Protein AF-A0AAN7E4A0-F1 (afdb_monomer_lite)

Organism: Quercus rubra (NCBI:txid3512)

Radius of gyration: 17.62 Å; chains: 1; bounding box: 36×22×59 Å

InterPro domains:
  IPR038005 Virus X resistance protein-like, coiled-coil domain [cd14798] (8-96)
  IPR041118 Disease resistance, N-terminal [PF18052] (10-96)

Sequence (102 aa):
MADVLLSALMSSMMRNLNARALQEFGVAWGLSTELEKLESTLSTIQAVLQDAEEKQWKSEAIRNWLRKLKDGAYDADDVLDEFATEALRRKVERERCKKPSK

Structure (mmCIF, N/CA/C/O backbone):
data_AF-A0AAN7E4A0-F1
#
_entry.id   AF-A0AAN7E4A0-F1
#
loop_
_atom_site.group_PDB
_atom_site.id
_atom_site.type_symbol
_atom_site.label_atom_id
_atom_site.label_alt_id
_atom_site.label_comp_id
_atom_site.label_asym_id
_atom_site.label_entity_id
_atom_site.label_seq_id
_atom_site.pdbx_PDB_ins_code
_atom_site.Cartn_x
_atom_site.Cartn_y
_atom_site.Cartn_z
_atom_site.occupancy
_atom_site.B_iso_or_equiv
_atom_site.auth_seq_id
_atom_site.auth_comp_id
_atom_site.auth_asym_id
_atom_site.auth_atom_id
_atom_site.pdbx_PDB_model_num
ATOM 1 N N . MET A 1 1 ? -11.930 -11.529 15.679 1.00 51.00 1 MET A N 1
ATOM 2 C CA . MET A 1 1 ? -11.884 -11.581 14.212 1.00 51.00 1 MET A CA 1
ATOM 3 C C . MET A 1 1 ? -11.629 -10.177 13.723 1.00 51.00 1 MET A C 1
ATOM 5 O O . MET A 1 1 ? -12.577 -9.483 13.358 1.00 51.00 1 MET A O 1
ATOM 9 N N . ALA A 1 2 ? -10.363 -9.752 13.748 1.00 56.00 2 ALA A N 1
ATOM 10 C CA . ALA A 1 2 ? -9.905 -8.740 12.800 1.00 56.00 2 ALA A 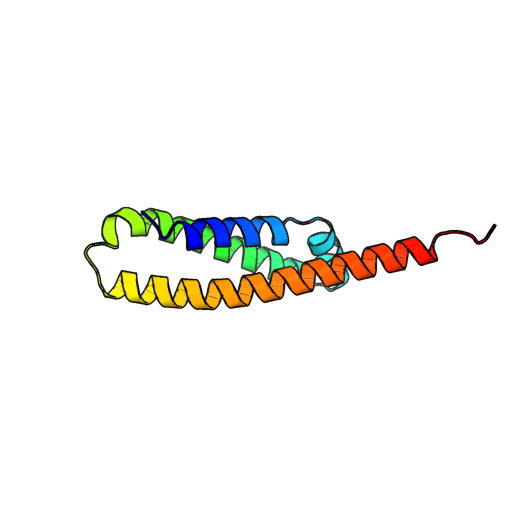CA 1
ATOM 11 C C . ALA A 1 2 ? -10.528 -9.066 11.434 1.00 56.00 2 ALA A C 1
ATOM 13 O O . ALA A 1 2 ? -10.699 -10.246 11.111 1.00 56.00 2 ALA A O 1
ATOM 14 N N . ASP A 1 3 ? -10.984 -8.049 10.703 1.00 71.25 3 ASP A N 1
ATOM 15 C CA . ASP A 1 3 ? -11.674 -8.248 9.429 1.00 71.25 3 ASP A CA 1
ATOM 16 C C . ASP A 1 3 ? -10.761 -9.095 8.524 1.00 71.25 3 ASP A C 1
ATOM 18 O O . ASP A 1 3 ? -9.742 -8.619 8.030 1.00 71.25 3 ASP A O 1
ATOM 22 N N . VAL A 1 4 ? -11.080 -10.391 8.397 1.00 74.25 4 VAL A N 1
ATOM 23 C CA . VAL A 1 4 ? -10.228 -11.393 7.732 1.00 7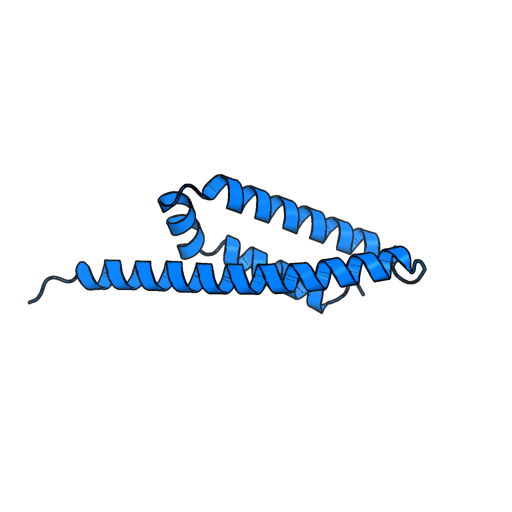4.25 4 VAL A CA 1
ATOM 24 C C . VAL A 1 4 ? -9.945 -10.967 6.294 1.00 74.25 4 VAL A C 1
ATOM 26 O O . VAL A 1 4 ? -8.878 -11.259 5.759 1.00 74.25 4 VAL A O 1
ATOM 29 N N . LEU A 1 5 ? -10.877 -10.220 5.694 1.00 77.88 5 LEU A N 1
ATOM 30 C CA . LEU A 1 5 ? -10.715 -9.648 4.366 1.00 77.88 5 LEU A CA 1
ATOM 31 C C . LEU A 1 5 ? -9.656 -8.547 4.377 1.00 77.88 5 LEU A C 1
ATOM 33 O O . LEU A 1 5 ? -8.800 -8.547 3.504 1.00 77.88 5 LEU A O 1
ATOM 37 N N . LEU A 1 6 ? -9.659 -7.654 5.370 1.00 81.00 6 LEU A N 1
ATOM 38 C CA . LEU A 1 6 ? -8.642 -6.609 5.486 1.00 81.00 6 LEU A CA 1
ATOM 39 C C . LEU A 1 6 ? -7.244 -7.195 5.728 1.00 81.00 6 LEU A C 1
ATOM 41 O O . LEU A 1 6 ? -6.287 -6.757 5.100 1.00 81.00 6 LEU A O 1
ATOM 45 N N . SER A 1 7 ? -7.107 -8.228 6.565 1.00 81.31 7 SER A N 1
ATOM 46 C CA . SER A 1 7 ? -5.820 -8.920 6.747 1.00 81.31 7 SER A CA 1
ATOM 47 C C . SER A 1 7 ? -5.343 -9.637 5.477 1.00 81.31 7 SER A C 1
ATOM 49 O O . SER A 1 7 ? -4.154 -9.591 5.149 1.00 81.31 7 SER A O 1
ATOM 51 N N . ALA A 1 8 ? -6.254 -10.283 4.743 1.00 84.94 8 ALA A N 1
ATOM 52 C CA . ALA A 1 8 ? -5.938 -10.907 3.459 1.00 84.94 8 ALA A CA 1
ATOM 53 C C . ALA A 1 8 ? -5.513 -9.863 2.411 1.00 84.94 8 ALA A C 1
ATOM 55 O O . ALA A 1 8 ? -4.537 -10.081 1.696 1.00 84.94 8 ALA A O 1
ATOM 56 N N . LEU A 1 9 ? -6.189 -8.714 2.380 1.00 86.00 9 LEU A N 1
ATOM 57 C CA . LEU A 1 9 ? -5.890 -7.599 1.485 1.00 86.00 9 LEU A CA 1
ATOM 58 C C . LEU A 1 9 ? -4.512 -6.988 1.780 1.00 86.00 9 LEU A C 1
ATOM 60 O O . LEU A 1 9 ? -3.696 -6.843 0.878 1.00 86.00 9 LEU A O 1
ATOM 64 N N . MET A 1 10 ? -4.191 -6.737 3.054 1.00 86.50 10 MET A N 1
ATOM 65 C CA . MET A 1 10 ? -2.854 -6.274 3.462 1.00 86.50 10 MET A CA 1
ATOM 66 C C . MET A 1 10 ? -1.760 -7.256 3.023 1.00 86.50 10 MET A C 1
ATOM 68 O O . MET A 1 10 ? -0.704 -6.848 2.544 1.00 86.50 10 MET A O 1
ATOM 72 N N . SER A 1 11 ? -2.033 -8.560 3.132 1.00 87.12 11 SER A N 1
ATOM 73 C CA . SER A 1 11 ? -1.112 -9.608 2.678 1.00 87.12 11 SER A CA 1
ATOM 74 C C . SER A 1 11 ? -0.935 -9.612 1.152 1.00 87.12 11 SER A C 1
ATOM 76 O O . SER A 1 11 ? 0.163 -9.900 0.669 1.00 87.12 11 SER A O 1
ATOM 78 N N . SER A 1 12 ? -1.995 -9.297 0.398 1.00 87.94 12 SER A N 1
ATOM 79 C CA . SER A 1 12 ? -1.961 -9.140 -1.063 1.00 87.94 12 SER A CA 1
ATOM 80 C C . SER A 1 12 ? -1.049 -7.982 -1.469 1.00 87.94 12 SER A C 1
ATOM 82 O O . SER A 1 12 ? -0.061 -8.195 -2.175 1.00 87.94 12 SER A O 1
ATOM 84 N N . MET A 1 13 ? -1.280 -6.793 -0.907 1.00 88.19 13 MET A N 1
ATOM 85 C CA . MET A 1 13 ? -0.461 -5.607 -1.175 1.00 88.19 13 MET A CA 1
ATOM 86 C C . MET A 1 13 ? 1.015 -5.822 -0.827 1.00 88.19 13 MET A C 1
ATOM 88 O O . MET A 1 13 ? 1.891 -5.476 -1.616 1.00 88.19 13 MET A O 1
ATOM 92 N N . MET A 1 14 ? 1.308 -6.455 0.315 1.00 87.31 14 MET A N 1
ATOM 93 C CA . MET A 1 14 ? 2.676 -6.825 0.705 1.00 87.31 14 MET A CA 1
ATOM 94 C C . MET A 1 14 ? 3.345 -7.730 -0.338 1.00 87.31 14 MET A C 1
ATOM 96 O O . MET A 1 14 ? 4.508 -7.541 -0.698 1.00 87.31 14 MET A O 1
ATOM 100 N N . ARG A 1 15 ? 2.606 -8.713 -0.866 1.00 89.81 15 ARG A N 1
ATOM 101 C CA . ARG A 1 15 ? 3.110 -9.602 -1.918 1.00 89.81 15 ARG A CA 1
ATOM 102 C C . ARG A 1 15 ? 3.397 -8.836 -3.210 1.00 89.81 15 ARG A C 1
ATOM 104 O O . ARG A 1 15 ? 4.421 -9.108 -3.837 1.00 89.81 15 ARG A O 1
ATOM 111 N N . ASN A 1 16 ? 2.532 -7.896 -3.584 1.00 87.31 16 ASN A N 1
ATOM 112 C CA . ASN A 1 16 ? 2.715 -7.052 -4.764 1.00 87.31 16 ASN A CA 1
ATOM 113 C C . ASN A 1 16 ? 3.912 -6.111 -4.623 1.00 87.31 16 ASN A C 1
ATOM 115 O O . ASN A 1 16 ? 4.746 -6.047 -5.525 1.00 87.31 16 ASN A O 1
ATOM 119 N N . LEU A 1 17 ? 4.067 -5.454 -3.472 1.00 87.31 17 LEU A N 1
ATOM 120 C CA . LEU A 1 17 ? 5.229 -4.609 -3.178 1.00 87.31 17 LEU A CA 1
ATOM 121 C C . LEU A 1 17 ? 6.543 -5.385 -3.250 1.00 87.31 17 LEU A C 1
ATOM 123 O O . LEU A 1 17 ? 7.540 -4.897 -3.781 1.00 87.31 17 LEU A O 1
ATOM 127 N N . ASN A 1 18 ? 6.526 -6.631 -2.781 1.00 86.19 18 ASN A N 1
ATOM 128 C CA . ASN A 1 18 ? 7.694 -7.498 -2.819 1.00 86.19 18 ASN A CA 1
ATOM 129 C C . ASN A 1 18 ? 7.877 -8.217 -4.173 1.00 86.19 18 ASN A C 1
ATOM 131 O O . ASN A 1 18 ? 8.796 -9.027 -4.345 1.00 86.19 18 ASN A O 1
ATOM 135 N N . ALA A 1 19 ? 7.018 -7.946 -5.162 1.00 88.38 19 ALA A N 1
ATOM 136 C CA . ALA A 1 19 ? 7.160 -8.512 -6.491 1.00 88.38 19 ALA A CA 1
ATOM 137 C C . ALA A 1 19 ? 8.412 -7.947 -7.170 1.00 88.38 19 ALA A C 1
ATOM 139 O O . ALA A 1 19 ? 8.597 -6.738 -7.307 1.00 88.38 19 ALA A O 1
A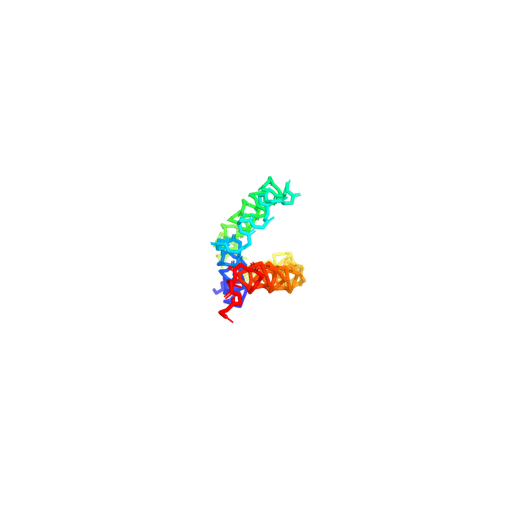TOM 140 N N . ARG A 1 20 ? 9.263 -8.841 -7.687 1.00 84.00 20 ARG A N 1
ATOM 141 C CA . ARG A 1 20 ? 10.531 -8.461 -8.336 1.00 84.00 20 ARG A CA 1
ATOM 142 C C . ARG A 1 20 ? 10.351 -7.458 -9.471 1.00 84.00 20 ARG A C 1
ATOM 144 O O . ARG A 1 20 ? 11.173 -6.567 -9.628 1.00 84.00 20 ARG A O 1
ATOM 151 N N . ALA A 1 21 ? 9.292 -7.612 -10.267 1.00 81.62 21 ALA A N 1
ATOM 152 C CA . ALA A 1 21 ? 9.004 -6.690 -11.360 1.00 81.62 21 ALA A CA 1
ATOM 153 C C . ALA A 1 21 ? 8.743 -5.272 -10.840 1.00 81.62 21 ALA A C 1
ATOM 155 O O . ALA A 1 21 ? 9.257 -4.318 -11.412 1.00 81.62 21 ALA A O 1
ATOM 156 N N . LEU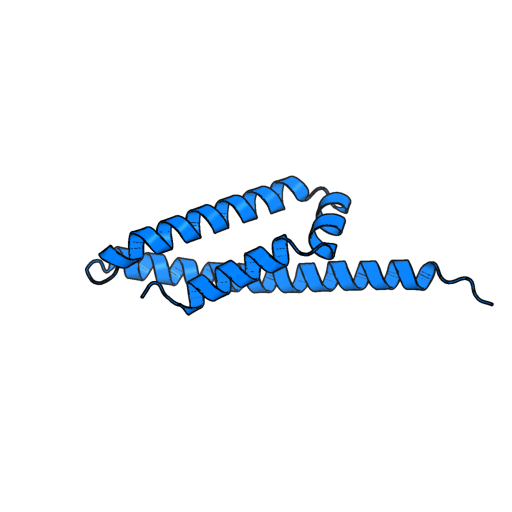 A 1 22 ? 8.006 -5.154 -9.736 1.00 83.69 22 LEU A N 1
ATOM 157 C CA . LEU A 1 22 ? 7.646 -3.886 -9.121 1.00 83.69 22 LEU A CA 1
ATOM 158 C C . LEU A 1 22 ? 8.849 -3.238 -8.427 1.00 83.69 22 LEU A C 1
ATOM 160 O O . LEU A 1 22 ? 9.068 -2.047 -8.609 1.00 83.69 22 LEU A O 1
ATOM 164 N N . GLN A 1 23 ? 9.697 -4.018 -7.750 1.00 87.81 23 GLN A N 1
ATOM 165 C CA . GLN A 1 23 ? 10.955 -3.517 -7.186 1.00 87.81 23 GLN A CA 1
ATOM 166 C C . GLN A 1 23 ? 11.939 -3.027 -8.258 1.00 87.81 23 GLN A C 1
ATOM 168 O O . GLN A 1 23 ? 12.439 -1.907 -8.176 1.00 87.81 23 GLN A O 1
ATOM 173 N N . GLU A 1 24 ? 12.202 -3.832 -9.294 1.00 84.44 24 GLU A N 1
ATOM 174 C CA . GLU A 1 24 ? 13.088 -3.440 -10.401 1.00 84.44 24 GLU A CA 1
ATOM 175 C C . GLU A 1 24 ? 12.576 -2.176 -11.104 1.00 84.44 24 GLU A C 1
ATOM 177 O O . GLU A 1 24 ? 13.350 -1.304 -11.504 1.00 84.44 24 GLU A O 1
ATOM 182 N N . PHE A 1 25 ? 11.258 -2.079 -11.259 1.00 81.81 25 PHE A N 1
ATOM 183 C CA . PHE A 1 25 ? 10.608 -0.952 -11.900 1.00 81.81 25 PHE A CA 1
ATOM 184 C C . PHE A 1 25 ? 10.590 0.296 -11.008 1.00 81.81 25 PHE A C 1
ATOM 186 O O . PHE A 1 25 ? 10.890 1.386 -11.488 1.00 81.81 25 PHE A O 1
ATOM 193 N N . GLY A 1 26 ? 10.328 0.134 -9.711 1.00 84.06 26 GLY A N 1
ATOM 194 C CA . GLY A 1 26 ? 10.398 1.195 -8.711 1.00 84.06 26 GLY A CA 1
ATOM 195 C C . GLY A 1 26 ? 11.787 1.821 -8.647 1.00 84.06 26 GLY A C 1
ATOM 196 O O . GLY A 1 26 ? 11.904 3.042 -8.718 1.00 84.06 26 GLY A O 1
ATOM 197 N N . VAL A 1 27 ? 12.844 1.002 -8.651 1.00 85.50 27 VAL A N 1
ATOM 198 C CA . VAL A 1 27 ? 14.232 1.485 -8.743 1.00 85.50 27 VAL A CA 1
ATOM 199 C C . VAL A 1 27 ? 14.466 2.249 -10.046 1.00 85.50 27 VAL A C 1
ATOM 201 O O . VAL A 1 27 ? 15.044 3.333 -10.025 1.00 85.50 27 VAL A O 1
ATOM 204 N N . ALA A 1 28 ? 13.991 1.725 -11.180 1.00 84.50 28 ALA A N 1
ATOM 205 C CA . ALA A 1 28 ? 14.163 2.376 -12.480 1.00 84.50 28 ALA A CA 1
ATOM 206 C C . ALA A 1 28 ? 13.458 3.741 -12.581 1.00 84.50 28 ALA A C 1
ATOM 208 O O . ALA A 1 28 ? 13.922 4.606 -13.321 1.00 84.50 28 ALA A O 1
ATOM 209 N N . TRP A 1 29 ? 12.357 3.933 -11.851 1.00 82.50 29 TRP A N 1
ATOM 210 C CA . TRP A 1 29 ? 11.584 5.179 -11.827 1.00 82.50 29 TRP A CA 1
ATOM 211 C C . TRP A 1 29 ? 11.918 6.106 -10.648 1.00 82.50 29 TRP A C 1
ATOM 213 O O . TRP A 1 29 ? 11.351 7.192 -10.560 1.00 82.50 29 TRP A O 1
ATOM 223 N N . GLY A 1 30 ? 12.827 5.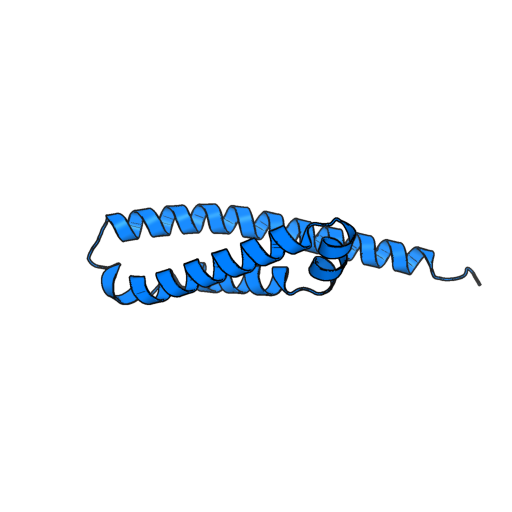702 -9.754 1.00 87.62 30 GLY A N 1
ATOM 224 C CA . GLY A 1 30 ? 13.196 6.474 -8.563 1.00 87.62 30 GLY A CA 1
ATOM 225 C C . GLY A 1 30 ? 12.157 6.451 -7.436 1.00 87.62 30 GLY A C 1
ATOM 226 O O . GLY A 1 30 ? 12.211 7.310 -6.566 1.00 87.62 30 GLY A O 1
ATOM 227 N N . LEU A 1 31 ? 11.239 5.478 -7.441 1.00 87.75 31 LEU A N 1
ATOM 228 C CA . LEU A 1 31 ? 10.139 5.326 -6.477 1.00 87.75 31 LEU A CA 1
ATOM 229 C C . LEU A 1 31 ? 10.473 4.398 -5.294 1.00 87.75 31 LEU A C 1
ATOM 231 O O . LEU A 1 31 ? 9.585 3.989 -4.546 1.00 87.75 31 LEU A O 1
ATOM 235 N N . SER A 1 32 ? 11.737 3.998 -5.128 1.00 85.25 32 SER A N 1
ATOM 236 C CA . SER A 1 32 ? 12.134 3.040 -4.085 1.00 85.25 32 SER A CA 1
ATOM 237 C C . SER A 1 32 ? 11.771 3.518 -2.677 1.00 85.25 32 SER A C 1
ATOM 239 O O . SER A 1 32 ? 11.313 2.726 -1.859 1.00 85.25 32 SER A O 1
ATOM 241 N N . THR A 1 33 ? 11.925 4.818 -2.411 1.00 88.19 33 THR A N 1
ATOM 242 C CA . THR A 1 33 ? 11.625 5.414 -1.100 1.00 88.19 33 THR A CA 1
ATOM 243 C C . THR A 1 33 ? 10.125 5.391 -0.812 1.00 88.19 33 THR A C 1
ATOM 245 O O . THR A 1 33 ? 9.693 5.177 0.318 1.00 88.19 33 THR A O 1
ATOM 248 N N . GLU A 1 34 ? 9.310 5.639 -1.832 1.00 88.12 34 GLU A N 1
ATOM 249 C CA . GLU A 1 34 ? 7.854 5.654 -1.761 1.00 88.12 34 GLU A CA 1
ATOM 250 C C . GLU A 1 34 ? 7.311 4.245 -1.509 1.00 88.12 34 GLU A C 1
ATOM 252 O O . GLU A 1 34 ? 6.433 4.076 -0.662 1.00 88.12 34 GLU A O 1
ATOM 257 N N . LEU A 1 35 ? 7.876 3.236 -2.180 1.00 86.31 35 LEU A N 1
ATOM 258 C CA . LEU A 1 35 ? 7.527 1.829 -1.972 1.00 86.31 35 LEU A CA 1
ATOM 259 C C . LEU A 1 35 ? 7.895 1.351 -0.561 1.00 86.31 35 LEU A C 1
ATOM 261 O O . LEU A 1 35 ? 7.074 0.716 0.096 1.00 86.31 35 LEU A O 1
ATOM 265 N N . GLU A 1 36 ? 9.075 1.720 -0.059 1.00 87.88 36 GLU A N 1
ATOM 266 C CA . GLU A 1 36 ? 9.508 1.390 1.307 1.00 87.88 36 GLU A CA 1
ATOM 267 C C . GLU A 1 36 ? 8.612 2.057 2.369 1.00 87.88 36 GLU A C 1
ATOM 269 O O . GLU A 1 36 ? 8.204 1.435 3.354 1.00 87.88 36 GLU A O 1
ATOM 274 N N . LYS A 1 37 ? 8.224 3.322 2.151 1.00 89.94 37 LYS A N 1
ATOM 275 C CA . LYS A 1 37 ? 7.256 4.017 3.018 1.00 89.94 37 LYS A CA 1
ATOM 276 C C . LYS A 1 37 ? 5.895 3.329 3.024 1.00 89.94 37 LYS A C 1
ATOM 278 O O . LYS A 1 37 ? 5.263 3.249 4.082 1.00 89.94 37 LYS A O 1
ATOM 283 N N . LEU A 1 38 ? 5.434 2.852 1.869 1.00 87.44 38 LEU A N 1
ATOM 284 C CA . LEU A 1 38 ? 4.168 2.135 1.768 1.00 87.44 38 LEU A CA 1
ATOM 285 C C . LEU A 1 38 ? 4.230 0.794 2.511 1.00 87.44 38 LEU A C 1
ATOM 287 O O . LEU A 1 38 ? 3.335 0.507 3.303 1.00 87.44 38 LEU A O 1
ATOM 291 N N . GLU A 1 39 ? 5.316 0.032 2.362 1.00 87.50 39 GLU A N 1
ATOM 292 C CA . GLU A 1 39 ? 5.548 -1.215 3.107 1.00 87.50 39 GLU A CA 1
ATOM 293 C C . GLU A 1 39 ? 5.541 -0.992 4.631 1.00 87.50 39 GLU A C 1
ATOM 295 O O . GLU A 1 39 ? 4.868 -1.711 5.379 1.00 87.50 39 GLU A O 1
ATOM 300 N N . SER A 1 40 ? 6.231 0.051 5.100 1.00 89.31 40 SER A N 1
ATOM 301 C CA . SER A 1 40 ? 6.269 0.430 6.519 1.00 89.31 40 SER A CA 1
ATOM 302 C C . SER A 1 40 ? 4.886 0.831 7.055 1.00 89.31 40 SER A C 1
ATOM 304 O O . SER A 1 40 ? 4.477 0.435 8.154 1.00 89.31 40 SER A O 1
ATOM 306 N N . THR A 1 41 ? 4.114 1.559 6.245 1.00 88.69 41 THR A N 1
ATOM 307 C CA . THR A 1 41 ? 2.746 1.971 6.586 1.00 88.69 41 THR A CA 1
ATOM 308 C C . THR A 1 41 ? 1.818 0.761 6.693 1.00 88.69 41 THR A C 1
ATOM 310 O O . THR A 1 41 ? 1.112 0.626 7.694 1.00 88.69 41 THR A O 1
ATOM 313 N N . LEU A 1 42 ? 1.857 -0.158 5.722 1.00 86.56 42 LEU A N 1
ATOM 314 C CA . LEU A 1 42 ? 1.062 -1.392 5.742 1.00 86.56 42 LEU A CA 1
ATOM 315 C C . LEU A 1 42 ? 1.416 -2.275 6.945 1.00 86.56 42 LEU A C 1
ATOM 317 O O . LEU A 1 42 ? 0.521 -2.792 7.611 1.00 86.56 42 LEU A O 1
ATOM 321 N N . SER A 1 43 ? 2.703 -2.375 7.284 1.00 86.56 43 SER A N 1
ATOM 322 C CA . SER A 1 43 ? 3.168 -3.123 8.461 1.00 86.56 43 SER A CA 1
ATOM 323 C C . SER A 1 43 ? 2.633 -2.525 9.767 1.00 86.56 43 SER A C 1
ATOM 325 O O . SER A 1 43 ? 2.163 -3.248 10.646 1.00 86.56 43 SER A O 1
ATOM 327 N N . THR A 1 44 ? 2.633 -1.194 9.877 1.00 87.88 44 THR A N 1
ATOM 328 C CA . THR A 1 44 ? 2.061 -0.480 11.030 1.00 87.88 44 THR A CA 1
ATOM 329 C C . THR A 1 44 ? 0.557 -0.723 11.138 1.00 87.88 44 THR A C 1
ATOM 331 O O . THR A 1 44 ? 0.043 -1.002 12.221 1.00 87.88 44 THR A O 1
ATOM 334 N N . ILE A 1 45 ? -0.157 -0.660 10.013 1.00 84.19 45 ILE A N 1
ATOM 335 C CA . ILE A 1 45 ? -1.594 -0.932 9.957 1.00 84.19 45 ILE A CA 1
ATOM 336 C C . ILE A 1 45 ? -1.887 -2.369 10.399 1.00 84.19 45 ILE A C 1
ATOM 338 O O . ILE A 1 45 ? -2.800 -2.582 11.194 1.00 84.19 45 ILE A O 1
ATOM 342 N N . GLN A 1 46 ? -1.106 -3.347 9.939 1.00 81.50 46 GLN A N 1
ATOM 343 C CA . GLN A 1 46 ? -1.269 -4.746 10.324 1.00 81.50 46 GLN A CA 1
ATOM 344 C C . GLN A 1 46 ? -1.095 -4.949 11.835 1.00 81.50 46 GLN A C 1
ATOM 346 O O . GLN A 1 46 ? -1.907 -5.646 12.444 1.00 81.50 46 GLN A O 1
ATOM 351 N N . ALA A 1 47 ? -0.110 -4.292 12.452 1.00 83.31 47 ALA A N 1
ATOM 352 C CA . ALA A 1 47 ? 0.072 -4.323 13.903 1.00 83.31 47 ALA A CA 1
ATOM 353 C C . ALA A 1 47 ? -1.128 -3.706 14.645 1.00 83.31 47 ALA A C 1
ATOM 355 O O . ALA A 1 47 ? -1.662 -4.305 15.576 1.00 83.31 47 ALA A O 1
ATOM 356 N N . VAL A 1 48 ? -1.626 -2.551 14.186 1.00 82.31 48 VAL A N 1
ATOM 357 C CA . VAL A 1 48 ? -2.814 -1.909 14.779 1.00 82.31 48 VAL A CA 1
ATOM 358 C C . VAL A 1 48 ? -4.064 -2.776 14.614 1.00 82.31 48 VAL A C 1
ATOM 360 O O . VAL A 1 48 ? -4.901 -2.812 15.513 1.00 82.31 48 VAL A O 1
ATOM 363 N N . LEU A 1 49 ? -4.207 -3.497 13.498 1.00 77.88 49 LEU A N 1
ATOM 364 C CA . LEU A 1 49 ? -5.312 -4.435 13.285 1.00 77.88 49 LEU A CA 1
ATOM 365 C C . LEU A 1 49 ? -5.272 -5.611 14.264 1.00 77.88 49 LEU A C 1
ATOM 367 O O . LEU A 1 49 ? -6.328 -6.008 14.759 1.00 77.88 49 LEU A O 1
ATOM 371 N N . GLN A 1 50 ? -4.080 -6.133 14.566 1.00 77.19 50 GLN A N 1
ATOM 372 C CA . GLN A 1 50 ? -3.899 -7.169 15.586 1.00 77.19 50 GLN A CA 1
ATOM 373 C C . GLN A 1 50 ? -4.269 -6.643 16.981 1.00 77.19 50 GLN A C 1
ATOM 375 O O . GLN A 1 50 ? -5.055 -7.275 17.681 1.00 77.19 50 GLN A O 1
ATOM 380 N N . ASP A 1 51 ? -3.817 -5.442 17.346 1.00 75.19 51 ASP A N 1
ATOM 381 C CA . ASP A 1 51 ? -4.142 -4.817 18.638 1.00 75.19 51 ASP A CA 1
ATOM 382 C C . ASP A 1 51 ? -5.627 -4.431 18.768 1.00 75.19 51 ASP A C 1
ATOM 384 O O . ASP A 1 51 ? -6.213 -4.437 19.858 1.00 75.19 51 ASP A O 1
ATOM 388 N N . ALA A 1 52 ? -6.263 -4.066 17.653 1.00 74.50 52 ALA A N 1
ATOM 389 C CA . ALA A 1 52 ? -7.669 -3.688 17.612 1.00 74.50 52 ALA A CA 1
ATOM 390 C C . ALA A 1 52 ? -8.609 -4.896 17.740 1.00 74.50 52 ALA A C 1
ATOM 392 O O . ALA A 1 52 ? -9.767 -4.710 18.122 1.00 74.50 52 ALA A O 1
ATOM 393 N N . GLU A 1 53 ? -8.145 -6.122 17.482 1.00 68.12 53 GLU A N 1
ATOM 394 C CA . GLU A 1 53 ? -8.965 -7.337 17.512 1.00 68.12 53 GLU A CA 1
ATOM 395 C C . GLU A 1 53 ? -9.643 -7.574 18.874 1.00 68.12 53 GLU A C 1
ATOM 397 O O . GLU A 1 53 ? -10.820 -7.950 18.929 1.00 68.12 53 GLU A O 1
ATOM 402 N N . GLU A 1 54 ? -8.947 -7.277 19.973 1.00 64.75 54 GLU A N 1
ATOM 403 C CA . GLU A 1 54 ? -9.484 -7.420 21.332 1.00 64.75 54 GLU A CA 1
ATOM 404 C C . GLU A 1 54 ? -10.501 -6.321 21.692 1.00 64.75 54 GLU A C 1
ATOM 406 O O . GLU A 1 54 ? -11.381 -6.515 22.536 1.00 64.75 54 GLU A O 1
ATOM 411 N N . LYS A 1 55 ? -10.405 -5.152 21.042 1.00 65.06 55 LYS A N 1
ATOM 412 C CA . LYS A 1 55 ? -11.145 -3.929 21.405 1.00 65.06 55 LYS A CA 1
ATOM 413 C C . LYS A 1 55 ? -12.264 -3.563 20.422 1.00 65.06 55 LYS A C 1
ATOM 415 O O . LYS A 1 55 ? -13.159 -2.801 20.801 1.00 65.06 55 LYS A O 1
ATOM 420 N N . GLN A 1 56 ? -12.279 -4.114 19.201 1.00 62.34 56 GLN A N 1
ATOM 421 C CA . GLN A 1 56 ? -13.202 -3.687 18.135 1.00 62.34 56 GLN A CA 1
ATOM 422 C C . GLN A 1 56 ? -14.680 -3.892 18.484 1.00 62.34 56 GLN A C 1
ATOM 424 O O . GLN A 1 56 ? -15.533 -3.118 18.057 1.00 62.34 56 GLN A O 1
ATOM 429 N N . TRP A 1 57 ? -14.997 -4.917 19.278 1.00 60.69 57 TRP A N 1
ATOM 430 C CA . TRP A 1 57 ? -16.378 -5.280 19.610 1.00 60.69 57 TRP A CA 1
ATOM 431 C C . TRP A 1 57 ? -17.054 -4.277 20.550 1.00 60.69 57 TRP A C 1
ATOM 433 O O . TRP A 1 57 ? -18.267 -4.329 20.728 1.00 60.69 57 TRP A O 1
ATOM 443 N N . LYS A 1 58 ? -16.278 -3.375 21.164 1.00 67.75 58 LYS A N 1
ATOM 444 C CA . LYS A 1 58 ? -16.743 -2.461 22.217 1.00 67.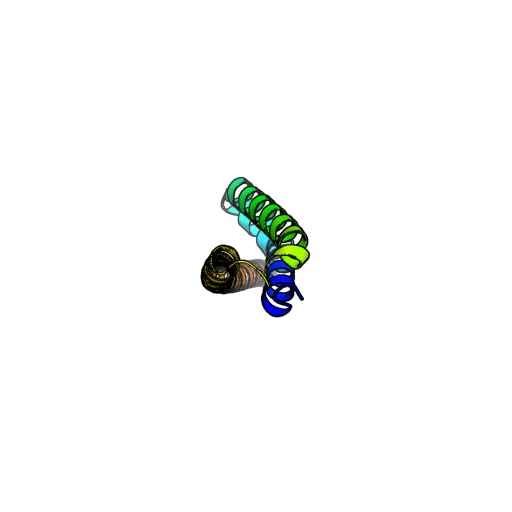75 58 LYS A CA 1
ATOM 445 C C . LYS A 1 58 ? -16.691 -0.984 21.820 1.00 67.75 58 LYS A C 1
ATOM 447 O O . LYS A 1 58 ? -17.109 -0.146 22.612 1.00 67.75 58 LYS A O 1
ATOM 452 N N . SER A 1 59 ? -16.177 -0.646 20.633 1.00 79.19 59 SER A N 1
ATOM 453 C CA . SER A 1 59 ? -15.975 0.747 20.219 1.00 79.19 59 SER A CA 1
ATOM 454 C C . SER A 1 59 ? -16.436 1.007 18.786 1.00 79.19 59 SER A C 1
ATOM 456 O O . SER A 1 59 ? -15.801 0.585 17.818 1.00 79.19 59 SER A O 1
ATOM 458 N N . GLU A 1 60 ? -17.507 1.791 18.650 1.00 80.44 60 GLU A N 1
ATOM 459 C CA . GLU A 1 60 ? -17.988 2.298 17.356 1.00 80.44 60 GLU A CA 1
ATOM 460 C C . GLU A 1 60 ? -16.934 3.155 16.635 1.00 80.44 60 GLU A C 1
ATOM 462 O O . GLU A 1 60 ? -16.859 3.144 15.406 1.00 80.44 60 GLU A O 1
ATOM 467 N N . ALA A 1 61 ? -16.062 3.844 17.379 1.00 81.62 61 ALA A N 1
ATOM 468 C CA . ALA A 1 61 ? -14.962 4.607 16.795 1.00 81.62 61 ALA A CA 1
ATOM 469 C C . ALA A 1 61 ? -13.954 3.693 16.075 1.00 81.62 61 ALA A C 1
ATOM 471 O O . ALA A 1 61 ? -13.542 4.004 14.958 1.00 81.62 61 ALA A O 1
ATOM 472 N N . ILE A 1 62 ? -13.621 2.539 16.673 1.00 80.31 62 ILE A N 1
ATOM 473 C CA . ILE A 1 62 ? -12.741 1.537 16.050 1.00 80.31 62 ILE A CA 1
ATOM 474 C C . ILE A 1 62 ? -13.421 0.945 14.812 1.00 80.31 62 ILE A C 1
ATOM 476 O O . ILE A 1 62 ? -12.796 0.865 13.760 1.00 80.31 62 ILE A O 1
ATOM 480 N N . ARG A 1 63 ? -14.719 0.613 14.883 1.00 78.06 63 ARG A N 1
ATOM 481 C CA . ARG A 1 63 ? -15.471 0.109 13.716 1.00 78.06 63 ARG A CA 1
ATOM 482 C C . ARG A 1 63 ? -15.486 1.101 12.551 1.00 78.06 63 ARG A C 1
ATOM 484 O O . ARG A 1 63 ? -15.306 0.696 11.405 1.00 78.06 63 ARG A O 1
ATOM 491 N N . ASN A 1 64 ? -15.692 2.389 12.825 1.00 84.31 64 ASN A N 1
ATOM 492 C CA . ASN A 1 64 ? -15.689 3.421 11.788 1.00 84.31 64 ASN A CA 1
ATOM 493 C C . ASN A 1 64 ? -14.290 3.620 11.180 1.00 84.31 64 ASN A C 1
ATOM 495 O O . ASN A 1 64 ? -14.159 3.737 9.964 1.00 84.31 64 ASN A O 1
ATOM 499 N N . TRP A 1 65 ? -13.245 3.621 12.012 1.00 86.81 65 TRP A N 1
ATOM 500 C CA . TRP A 1 65 ? -11.860 3.703 11.546 1.00 86.81 65 TRP A CA 1
ATOM 501 C C . TRP A 1 65 ? -11.486 2.510 10.653 1.00 86.81 65 TRP A C 1
ATOM 503 O O . TRP A 1 65 ? -10.977 2.719 9.555 1.00 86.81 65 TRP A O 1
ATOM 513 N N . LEU A 1 66 ? -11.837 1.282 11.058 1.00 82.19 66 LEU A N 1
ATOM 514 C CA . LEU A 1 66 ? -11.608 0.065 10.269 1.00 82.19 66 LEU A CA 1
ATOM 515 C C . LEU A 1 66 ? -12.314 0.097 8.909 1.00 82.19 66 LEU A C 1
ATOM 517 O O . LEU A 1 66 ? -11.737 -0.336 7.917 1.00 82.19 66 LEU A O 1
ATOM 521 N N . ARG A 1 67 ? -13.543 0.628 8.842 1.00 84.38 67 ARG A N 1
ATOM 522 C CA . ARG A 1 67 ? -14.269 0.772 7.571 1.00 84.38 67 ARG A CA 1
ATOM 523 C C . ARG A 1 67 ? -13.530 1.696 6.606 1.00 84.38 67 ARG A C 1
ATOM 525 O O . ARG A 1 67 ? -13.274 1.305 5.479 1.00 84.38 67 ARG A O 1
ATOM 532 N N . LYS A 1 68 ? -13.134 2.885 7.068 1.00 86.75 68 LYS A N 1
ATOM 533 C CA . LYS A 1 68 ? -12.389 3.846 6.238 1.00 86.75 68 LYS A CA 1
ATOM 534 C C . LYS A 1 68 ? -11.036 3.299 5.797 1.00 86.75 68 LYS A C 1
ATOM 536 O O . LYS A 1 68 ? -10.613 3.538 4.673 1.00 86.75 68 LYS A O 1
ATOM 541 N N . LEU A 1 69 ? -10.365 2.574 6.691 1.00 86.81 69 LEU A N 1
ATOM 542 C CA . LEU A 1 69 ? -9.114 1.902 6.378 1.00 86.81 69 LEU A CA 1
ATOM 543 C C . LEU A 1 69 ? -9.310 0.853 5.279 1.00 86.81 69 LEU A C 1
ATOM 545 O O . LEU A 1 69 ? -8.485 0.764 4.381 1.00 86.81 69 LEU A O 1
ATOM 549 N N . LYS A 1 70 ? -10.399 0.083 5.341 1.00 84.44 70 LYS A N 1
ATOM 550 C CA . LYS A 1 70 ? -10.743 -0.910 4.323 1.00 84.44 70 LYS A CA 1
ATOM 551 C C . LYS A 1 70 ? -11.003 -0.274 2.963 1.00 84.44 70 LYS A C 1
ATOM 553 O O . LYS A 1 70 ? -10.465 -0.766 1.982 1.00 84.44 70 LYS A O 1
ATOM 558 N N . ASP A 1 71 ? -11.761 0.817 2.920 1.00 88.00 71 ASP A N 1
ATOM 559 C CA . ASP A 1 71 ? -12.034 1.531 1.669 1.00 88.00 71 ASP A CA 1
ATOM 560 C C . ASP A 1 71 ? -10.724 2.028 1.029 1.00 88.00 71 ASP A C 1
ATOM 562 O O . ASP A 1 71 ? -10.429 1.690 -0.112 1.00 88.00 71 ASP A O 1
ATOM 566 N N . GLY A 1 72 ? -9.868 2.716 1.795 1.00 88.06 72 GLY A N 1
ATOM 567 C CA . GLY A 1 72 ? -8.574 3.185 1.280 1.00 88.06 72 GLY A CA 1
ATOM 568 C C . GLY A 1 72 ? -7.590 2.059 0.935 1.00 88.06 72 GLY A C 1
ATOM 569 O O . GLY A 1 72 ? -6.741 2.225 0.065 1.00 88.06 72 GLY A O 1
ATOM 570 N N . ALA A 1 73 ? -7.698 0.908 1.602 1.00 87.00 73 ALA A N 1
ATOM 571 C CA . ALA A 1 73 ? -6.907 -0.275 1.289 1.00 87.00 73 ALA A CA 1
ATOM 572 C C . ALA A 1 73 ? -7.299 -0.881 -0.068 1.00 87.00 73 ALA A C 1
ATOM 574 O O . ALA A 1 73 ? -6.411 -1.304 -0.799 1.00 87.00 73 ALA A O 1
ATOM 575 N N . TYR A 1 74 ? -8.589 -0.901 -0.422 1.00 86.69 74 TYR A N 1
ATOM 576 C CA . TYR A 1 74 ? -9.026 -1.362 -1.745 1.00 86.69 74 TYR A CA 1
ATOM 577 C C . TYR A 1 74 ? -8.478 -0.473 -2.860 1.00 86.69 74 TYR A C 1
ATOM 579 O O . TYR A 1 74 ? -7.873 -0.986 -3.796 1.00 86.69 74 TYR A O 1
ATOM 587 N N . ASP A 1 75 ? -8.597 0.848 -2.708 1.00 90.00 75 ASP A N 1
ATOM 588 C CA . ASP A 1 75 ? -8.071 1.796 -3.695 1.00 90.00 75 ASP A CA 1
ATOM 589 C C . ASP A 1 75 ? -6.551 1.624 -3.895 1.00 90.00 75 ASP A C 1
ATOM 591 O O . ASP A 1 75 ? -6.041 1.721 -5.011 1.00 90.00 75 ASP A O 1
ATOM 595 N N . ALA A 1 76 ? -5.808 1.356 -2.815 1.00 88.50 76 ALA A N 1
ATOM 596 C CA . ALA A 1 76 ? -4.365 1.140 -2.878 1.00 88.50 76 ALA A CA 1
ATOM 597 C C . ALA A 1 76 ? -3.978 -0.200 -3.529 1.00 88.50 76 ALA A C 1
ATOM 599 O O . ALA A 1 76 ? -3.000 -0.238 -4.278 1.00 88.50 76 ALA A O 1
ATOM 600 N N . ASP A 1 77 ? -4.715 -1.281 -3.250 1.00 87.44 77 ASP A N 1
ATOM 601 C CA . ASP A 1 77 ? -4.475 -2.601 -3.853 1.00 87.44 77 ASP A CA 1
ATOM 602 C C . ASP A 1 77 ? -4.692 -2.554 -5.370 1.00 87.44 77 ASP A C 1
ATOM 604 O O . ASP A 1 77 ? -3.806 -2.976 -6.110 1.00 87.44 77 ASP A O 1
ATOM 608 N N . ASP A 1 78 ? -5.782 -1.928 -5.831 1.00 90.94 78 ASP A N 1
ATOM 609 C CA . ASP A 1 78 ? -6.084 -1.759 -7.260 1.00 90.94 78 ASP A CA 1
ATOM 610 C C . ASP A 1 78 ? -4.952 -1.015 -7.998 1.00 90.94 78 ASP A C 1
ATOM 612 O O . ASP A 1 78 ? -4.496 -1.441 -9.064 1.00 90.94 78 ASP A O 1
ATOM 616 N N . VAL A 1 79 ? -4.441 0.075 -7.410 1.00 90.31 79 VAL A N 1
ATOM 617 C CA . VAL A 1 79 ? -3.325 0.850 -7.984 1.00 90.31 79 VAL A CA 1
ATOM 618 C C . VAL A 1 79 ? -2.026 0.039 -8.001 1.00 90.31 79 VAL A C 1
ATOM 620 O O . VAL A 1 79 ? -1.270 0.098 -8.976 1.00 90.31 79 VAL A O 1
ATOM 623 N N . LEU A 1 80 ? -1.738 -0.722 -6.939 1.00 88.25 80 LEU A N 1
ATOM 624 C CA . LEU A 1 80 ? -0.553 -1.580 -6.877 1.00 88.25 80 LEU A CA 1
ATOM 625 C C . LEU A 1 80 ? -0.614 -2.719 -7.901 1.00 88.25 80 LEU A C 1
ATOM 627 O O . LEU A 1 80 ? 0.411 -3.019 -8.518 1.00 88.25 80 LEU A O 1
ATOM 631 N N . ASP A 1 81 ? -1.787 -3.315 -8.116 1.00 88.81 81 ASP A N 1
ATOM 632 C CA . ASP A 1 81 ? -2.011 -4.368 -9.112 1.00 88.81 81 ASP A CA 1
ATOM 633 C C . ASP A 1 81 ? -1.821 -3.848 -10.545 1.00 88.81 81 ASP A C 1
ATOM 635 O O . ASP A 1 81 ? -1.130 -4.479 -11.360 1.00 88.81 81 ASP A O 1
ATOM 639 N N . GLU A 1 82 ? -2.366 -2.669 -10.863 1.00 89.88 82 GLU A N 1
ATOM 640 C CA . GLU A 1 82 ? -2.159 -2.024 -12.165 1.00 89.88 82 GLU A CA 1
ATOM 641 C C . GLU A 1 82 ? -0.672 -1.719 -12.392 1.00 89.88 82 GLU A C 1
ATOM 643 O O . GLU A 1 82 ? -0.107 -2.026 -13.449 1.00 89.88 82 GLU A O 1
ATOM 648 N N . PHE A 1 83 ? -0.002 -1.186 -11.370 1.00 86.88 83 PHE A N 1
ATOM 649 C CA . PHE A 1 83 ? 1.418 -0.870 -11.440 1.00 86.88 83 PHE A CA 1
ATOM 650 C C . PHE A 1 83 ? 2.288 -2.126 -11.604 1.00 86.88 83 PHE A C 1
ATOM 652 O O . PHE A 1 83 ? 3.203 -2.140 -12.434 1.00 86.88 83 PHE A O 1
ATOM 659 N N . ALA A 1 84 ? 1.988 -3.210 -10.880 1.00 87.12 84 ALA A N 1
ATOM 660 C CA . ALA A 1 84 ? 2.660 -4.502 -11.027 1.00 87.12 84 ALA A CA 1
ATOM 661 C C . ALA A 1 84 ? 2.487 -5.069 -12.442 1.00 87.12 84 ALA A C 1
ATOM 663 O O . ALA A 1 84 ? 3.449 -5.551 -13.056 1.00 87.12 84 ALA A O 1
ATOM 664 N N . THR A 1 85 ? 1.273 -4.968 -12.981 1.00 90.00 85 THR A N 1
ATOM 665 C CA . THR A 1 85 ? 0.938 -5.414 -14.335 1.00 90.00 85 THR A CA 1
ATOM 666 C C . THR A 1 85 ? 1.708 -4.621 -15.387 1.00 90.00 85 THR A C 1
ATOM 668 O O . THR A 1 85 ? 2.308 -5.208 -16.293 1.00 90.00 85 THR A O 1
ATOM 671 N N . GLU A 1 86 ? 1.777 -3.297 -15.253 1.00 88.12 86 GLU A N 1
ATOM 672 C CA . GLU A 1 86 ? 2.523 -2.435 -16.172 1.00 88.12 86 GLU A CA 1
ATOM 673 C C . GLU A 1 86 ? 4.040 -2.677 -16.082 1.00 88.12 86 GLU A C 1
ATOM 675 O O . GLU A 1 86 ? 4.728 -2.746 -17.109 1.00 88.12 86 GLU A O 1
ATOM 680 N N . ALA A 1 87 ? 4.570 -2.882 -14.872 1.00 87.94 87 ALA A N 1
ATOM 681 C CA . ALA A 1 87 ? 5.969 -3.243 -14.654 1.00 87.94 87 ALA A CA 1
ATOM 682 C C . ALA A 1 87 ? 6.325 -4.567 -15.353 1.00 87.94 87 ALA A C 1
ATOM 684 O O . ALA A 1 87 ? 7.349 -4.660 -16.043 1.00 87.94 87 ALA A O 1
ATOM 685 N N . LEU A 1 88 ? 5.457 -5.579 -15.237 1.00 87.56 88 LEU A N 1
ATOM 686 C CA . LEU A 1 88 ? 5.600 -6.859 -15.934 1.00 87.56 88 LEU A CA 1
ATOM 687 C C . LEU A 1 88 ? 5.509 -6.699 -17.452 1.00 87.56 88 LEU A C 1
ATOM 689 O O . LEU A 1 88 ? 6.368 -7.221 -18.167 1.00 87.56 88 LEU A O 1
ATOM 693 N N . ARG A 1 89 ? 4.525 -5.945 -17.954 1.00 88.38 89 ARG A N 1
ATOM 694 C CA . ARG A 1 89 ? 4.351 -5.687 -19.390 1.00 88.38 89 ARG A CA 1
ATOM 695 C C . ARG A 1 89 ? 5.610 -5.075 -19.996 1.00 88.38 89 ARG A C 1
ATOM 697 O O . ARG A 1 89 ? 6.157 -5.616 -20.957 1.00 88.38 89 ARG A O 1
ATOM 704 N N . ARG A 1 90 ? 6.145 -4.020 -19.374 1.00 85.06 90 ARG A N 1
ATOM 705 C CA . ARG A 1 90 ? 7.382 -3.358 -19.820 1.00 85.06 90 ARG A CA 1
ATOM 706 C C . ARG A 1 90 ? 8.611 -4.252 -19.703 1.00 85.06 90 ARG A C 1
ATOM 708 O O . ARG A 1 90 ? 9.532 -4.139 -20.513 1.00 85.06 90 ARG A O 1
ATOM 715 N N . LYS A 1 91 ? 8.666 -5.148 -18.711 1.00 84.06 91 LYS A N 1
ATOM 716 C CA . LYS A 1 91 ? 9.732 -6.157 -18.617 1.00 84.06 91 LYS A CA 1
ATOM 717 C C . LYS A 1 91 ? 9.667 -7.123 -19.803 1.00 84.06 91 LYS A C 1
ATOM 719 O O . LYS A 1 91 ? 10.678 -7.324 -20.468 1.00 84.06 91 LYS A O 1
ATOM 724 N N . VAL A 1 92 ? 8.486 -7.647 -20.131 1.00 86.50 92 VAL A N 1
ATOM 725 C CA . VAL A 1 92 ? 8.289 -8.555 -21.274 1.00 86.50 92 VAL A CA 1
ATOM 726 C C . VAL A 1 92 ? 8.584 -7.868 -22.610 1.00 86.50 92 VAL A C 1
ATOM 728 O O . VAL A 1 92 ? 9.250 -8.460 -23.457 1.00 86.50 92 VAL A O 1
ATOM 731 N N . GLU A 1 93 ? 8.142 -6.625 -22.810 1.00 85.44 93 GLU A N 1
ATOM 732 C CA . GLU A 1 93 ? 8.438 -5.843 -24.021 1.00 85.44 93 GLU A CA 1
ATOM 733 C C . GLU A 1 93 ? 9.952 -5.646 -24.214 1.00 85.44 93 GLU A C 1
ATOM 735 O O . GLU A 1 93 ? 10.474 -5.882 -25.309 1.00 85.44 93 GLU A O 1
ATOM 740 N N . ARG A 1 94 ? 10.687 -5.315 -23.141 1.00 79.06 94 ARG A N 1
ATOM 741 C CA . ARG A 1 94 ? 12.156 -5.206 -23.177 1.00 79.06 94 ARG A CA 1
ATOM 742 C C . ARG A 1 94 ? 12.837 -6.531 -23.521 1.00 79.06 94 ARG A C 1
ATOM 744 O O . ARG A 1 94 ? 13.790 -6.537 -24.296 1.00 79.06 94 ARG A O 1
ATOM 751 N N . GLU A 1 95 ? 12.339 -7.649 -23.004 1.00 78.38 95 GLU A N 1
ATOM 752 C CA . GLU A 1 95 ? 12.878 -8.980 -23.313 1.00 78.38 95 GLU A CA 1
ATOM 753 C C . GLU A 1 95 ? 12.513 -9.461 -24.732 1.00 78.38 95 GLU A C 1
ATOM 755 O O . GLU A 1 95 ? 13.295 -10.173 -25.363 1.00 78.38 95 GLU A O 1
ATOM 760 N N . ARG A 1 96 ? 11.373 -9.031 -25.297 1.00 73.81 96 ARG A N 1
ATOM 761 C CA . ARG A 1 96 ? 11.023 -9.291 -26.709 1.00 73.81 96 ARG A CA 1
ATOM 762 C C . ARG A 1 96 ? 11.927 -8.529 -27.682 1.00 73.81 96 ARG A C 1
ATOM 764 O O . ARG A 1 96 ? 12.299 -9.110 -28.696 1.00 73.81 96 ARG A O 1
ATOM 771 N N . CYS A 1 97 ? 12.330 -7.296 -27.362 1.00 59.84 97 CYS A N 1
ATOM 772 C CA . CYS A 1 97 ? 13.270 -6.511 -28.181 1.00 59.84 97 CYS A CA 1
ATOM 773 C C . CYS A 1 97 ? 14.717 -7.039 -28.159 1.00 59.84 97 CYS A C 1
ATOM 775 O O . CYS A 1 97 ? 15.500 -6.703 -29.042 1.00 59.84 97 CYS A O 1
ATOM 777 N N . LYS A 1 98 ? 15.090 -7.869 -27.175 1.00 60.56 98 LYS A N 1
ATOM 778 C CA . LYS A 1 98 ? 16.438 -8.459 -27.072 1.00 60.56 98 LYS A CA 1
ATOM 779 C C . LYS A 1 98 ? 16.633 -9.745 -27.880 1.00 60.56 98 LYS A C 1
ATOM 781 O O . LYS A 1 98 ? 17.758 -10.234 -27.949 1.00 60.56 98 LYS A O 1
ATOM 786 N N . LYS A 1 99 ? 15.584 -10.330 -28.473 1.00 53.41 99 LYS A N 1
ATOM 787 C CA . LYS A 1 99 ? 15.749 -11.538 -29.297 1.00 53.41 99 LYS A CA 1
ATOM 788 C C . LYS A 1 99 ? 16.338 -11.151 -30.661 1.00 53.41 99 LYS A C 1
ATOM 790 O O . LYS A 1 99 ? 15.671 -10.418 -31.387 1.00 53.41 99 LYS A O 1
ATOM 795 N N . PRO A 1 100 ? 17.537 -11.636 -31.042 1.00 52.94 100 PRO A N 1
ATOM 796 C CA . PRO A 1 100 ? 18.043 -11.412 -32.387 1.00 52.94 100 PRO A CA 1
ATOM 797 C C . PRO A 1 100 ? 17.134 -12.149 -33.371 1.00 52.94 100 PRO A C 1
ATOM 799 O O . PRO A 1 100 ? 16.865 -13.343 -33.203 1.00 52.94 100 PRO A O 1
ATOM 802 N N . SER A 1 101 ? 16.641 -11.425 -34.376 1.00 58.38 101 SER A N 1
ATOM 803 C CA . SER A 1 101 ? 16.053 -12.024 -35.571 1.00 58.38 101 SER A CA 1
ATOM 804 C C . SER A 1 101 ? 17.083 -12.995 -36.147 1.00 58.38 101 SER A C 1
ATOM 806 O O . SER A 1 101 ? 18.189 -12.576 -36.489 1.00 58.38 101 SER A O 1
ATOM 808 N N . LYS A 1 102 ? 16.754 -14.289 -36.146 1.00 53.25 102 LYS A N 1
ATOM 809 C CA . LYS A 1 102 ? 17.510 -15.290 -36.902 1.00 53.25 102 LYS A CA 1
ATOM 810 C C . LYS A 1 102 ? 17.371 -15.028 -38.393 1.00 53.25 102 LYS A C 1
ATOM 812 O O . LYS A 1 102 ? 16.260 -14.612 -38.793 1.00 53.25 102 LYS A O 1
#

pLDDT: mean 81.42, std 9.77, range [51.0, 90.94]

Foldseek 3Di:
DLPVVLVVLLVLLLVLLPDPLLCVVCVVVVNNVVSVVVNVVSVVVNVVSVVCPVPVVPDPVSVVVSVVVVVVSVVSSVVSVVSSVVSVVVVVVVVVVPDDDD

Secondary structure (DSSP, 8-state):
---HHHHHHHHHHHHHHT-HHHHHHHHHHT-HHHHHHHHHHHHHHHHHHHHHTTTGGG-HHHHHHHHHHHHHHHHHHHHHHHHHHHHHHHHHHHHHHTS---